Protein AF-A0A9N9FU54-F1 (afdb_monomer)

Radius of gyration: 29.38 Å; Cα contacts (8 Å, |Δi|>4): 75; chains: 1; bounding box: 60×30×70 Å

Organism: NCBI:txid1117310

Foldseek 3Di:
DQDPLVVVLLVVVVVVPVPDPDDPVQSVLVVVVSDDPVVLLVDDLCQQCPCPHSRNDDSVNSVVSNVSSVVVVVVVVVVDDPPDPDDPVRVVVVVVVVVVVVVVVVVVVVVVVVVVCVVVPPDWDWDDDPDDDTDTD

Sequence (137 aa):
MLNIGFQFTLKHLKRYMNNSSYNEDDIEKIEKQNIGRKVFLRLTIQMFTNENGSFKIKFGNTTDIMELVEELKEKQEEHSTSVEVVTAFEFNKLRDNYQKTLKENNRNISNMLSEIKRLHEGEYSVELLDPYYVRII

Secondary structure (DSSP, 8-state):
---HHHHHHHHHHHHHHTTTT--HHHHHHHHHTT--HHHHTT--HHHHH-TTSS----HHHHHHHHHHHHHHHHHHHTT--------HHHHHHHHHHHHHHHHHHHHHHHHHHHHHHHHTTTS--EEEETTTEEEE-

Solvent-accessible surface area (backbone atoms only — not comparable to full-atom values): 8229 Å² total; per-residue (Å²): 135,84,60,70,67,30,54,51,53,51,51,49,51,52,63,59,39,77,78,48,100,66,62,72,67,56,56,51,35,55,59,72,62,72,59,52,48,76,55,58,70,65,63,46,62,67,56,34,41,27,81,91,43,88,44,56,34,56,64,75,68,35,51,61,53,48,52,54,44,49,57,55,47,53,64,47,56,78,69,51,77,83,76,76,84,69,51,73,66,57,51,49,53,52,52,53,50,53,53,51,53,52,54,51,51,53,51,52,51,54,51,52,53,53,50,53,55,61,76,49,75,85,76,62,57,79,50,86,42,88,92,84,47,78,49,85,80

Mean predicted aligned error: 17.59 Å

pLDDT: mean 72.18, std 14.71, range [37.41, 95.12]

InterPro domains:
  IPR013761 Sterile alpha motif/pointed domain superfamily [G3DSA:1.10.150.50] (7-83)

Structure (mmCIF, N/CA/C/O backbone):
data_AF-A0A9N9FU54-F1
#
_entry.id   AF-A0A9N9FU54-F1
#
loop_
_atom_site.group_PDB
_atom_site.id
_atom_site.type_symbol
_atom_site.label_atom_id
_atom_site.label_alt_id
_atom_site.label_comp_id
_atom_site.label_asym_id
_atom_site.label_entity_id
_atom_site.label_seq_id
_atom_site.pdbx_PDB_ins_code
_atom_site.Cartn_x
_atom_site.Cartn_y
_atom_site.Cartn_z
_atom_site.occupancy
_atom_site.B_iso_or_equiv
_atom_site.auth_seq_id
_atom_site.auth_comp_id
_atom_site.auth_asym_id
_atom_site.auth_atom_id
_atom_site.pdbx_PDB_model_num
ATOM 1 N N . MET A 1 1 ? -15.489 10.354 -7.910 1.00 37.41 1 MET A N 1
ATOM 2 C CA . MET A 1 1 ? -15.132 9.059 -8.528 1.00 37.41 1 MET A CA 1
ATOM 3 C C . MET A 1 1 ? -14.625 8.153 -7.408 1.00 37.41 1 MET A C 1
ATOM 5 O O . MET A 1 1 ? -13.592 8.459 -6.829 1.00 37.41 1 MET A O 1
ATOM 9 N N . LEU A 1 2 ? -15.410 7.153 -6.993 1.00 37.56 2 LEU A N 1
ATOM 10 C CA . LEU A 1 2 ? -15.068 6.263 -5.871 1.00 37.56 2 LEU A CA 1
ATOM 11 C C . LEU A 1 2 ? -13.998 5.250 -6.309 1.00 37.56 2 LEU A C 1
ATOM 13 O O . LEU A 1 2 ? -14.085 4.668 -7.387 1.00 37.56 2 LEU A O 1
ATOM 17 N N . ASN A 1 3 ? -12.969 5.075 -5.482 1.00 49.62 3 ASN A N 1
ATOM 18 C CA . ASN A 1 3 ? -11.787 4.271 -5.783 1.00 49.62 3 ASN A CA 1
ATOM 19 C C . ASN A 1 3 ? -12.138 2.767 -5.803 1.00 49.62 3 ASN A C 1
ATOM 21 O O . ASN A 1 3 ? -12.592 2.224 -4.797 1.00 49.62 3 ASN A O 1
ATOM 25 N N . ILE A 1 4 ? -11.909 2.088 -6.932 1.00 51.53 4 ILE A N 1
ATOM 26 C CA . ILE A 1 4 ? -12.263 0.672 -7.175 1.00 51.53 4 ILE A CA 1
ATOM 27 C C . ILE A 1 4 ? -11.683 -0.259 -6.093 1.00 51.53 4 ILE A C 1
ATOM 29 O O . ILE A 1 4 ? -12.326 -1.225 -5.685 1.00 51.53 4 ILE A O 1
ATOM 33 N N . GLY A 1 5 ? -10.501 0.067 -5.558 1.00 49.50 5 GLY A N 1
ATOM 34 C CA . GLY A 1 5 ? -9.878 -0.706 -4.482 1.00 49.50 5 GLY A CA 1
ATOM 35 C C . GLY A 1 5 ? -10.622 -0.629 -3.144 1.00 49.50 5 GLY A C 1
ATOM 36 O O . GLY A 1 5 ? -10.568 -1.580 -2.374 1.00 49.50 5 GLY A O 1
ATOM 37 N N . PHE A 1 6 ? -11.331 0.468 -2.868 1.00 56.84 6 PHE A N 1
ATOM 38 C CA . PHE A 1 6 ? -12.127 0.635 -1.646 1.00 56.84 6 PHE A CA 1
ATOM 39 C C . PHE A 1 6 ? -13.439 -0.160 -1.709 1.00 56.84 6 PHE A C 1
ATOM 41 O O . PHE A 1 6 ? -13.827 -0.796 -0.734 1.00 56.84 6 PHE A O 1
ATOM 48 N N . GLN A 1 7 ? -14.063 -0.215 -2.889 1.00 59.47 7 GLN A N 1
ATOM 49 C CA . GLN A 1 7 ? -15.268 -1.014 -3.137 1.00 59.47 7 GLN A CA 1
ATOM 50 C C . GLN A 1 7 ? -15.027 -2.517 -2.931 1.00 59.47 7 GLN A C 1
ATOM 52 O O . GLN A 1 7 ? -15.887 -3.213 -2.397 1.00 59.47 7 GLN A O 1
ATOM 57 N N . PHE A 1 8 ? -13.847 -3.027 -3.302 1.00 56.19 8 PHE A N 1
ATOM 58 C CA . PHE A 1 8 ? -13.492 -4.430 -3.067 1.00 56.19 8 PHE A CA 1
ATOM 59 C C . PHE A 1 8 ? -13.372 -4.749 -1.571 1.00 56.19 8 PHE A C 1
ATOM 61 O O . PHE A 1 8 ? -13.943 -5.734 -1.112 1.00 56.19 8 PHE A O 1
ATOM 68 N N . THR A 1 9 ? -12.686 -3.893 -0.808 1.00 62.56 9 THR A N 1
ATOM 69 C CA . THR A 1 9 ? -12.534 -4.027 0.647 1.00 62.56 9 THR A CA 1
ATOM 70 C C . THR A 1 9 ? -13.883 -3.983 1.360 1.00 62.56 9 THR A C 1
ATOM 72 O O . THR A 1 9 ? -14.169 -4.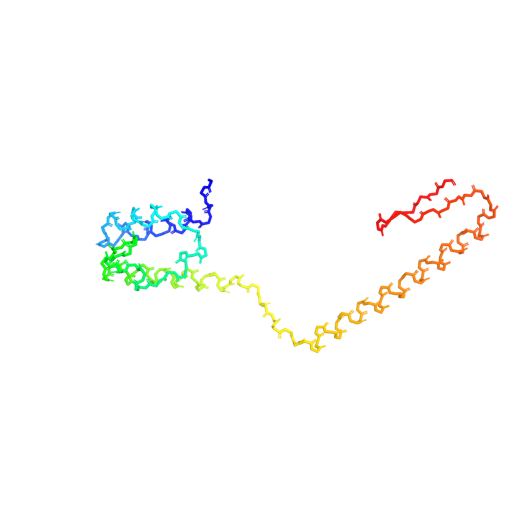864 2.163 1.00 62.56 9 THR A O 1
ATOM 75 N N . LEU A 1 10 ? -14.752 -3.035 1.001 1.00 64.81 10 LEU A N 1
ATOM 76 C CA . LEU A 1 10 ? -16.115 -2.945 1.532 1.00 64.81 10 LEU A CA 1
ATOM 77 C C . LEU A 1 10 ? -16.975 -4.154 1.172 1.00 64.81 10 LEU A C 1
ATOM 79 O O . LEU A 1 10 ? -17.700 -4.663 2.018 1.00 64.81 10 LEU A O 1
ATOM 83 N N . LYS A 1 11 ? -16.885 -4.646 -0.067 1.00 67.19 11 LYS A N 1
ATOM 84 C CA . LYS A 1 11 ? -17.605 -5.849 -0.496 1.00 67.19 11 LYS A CA 1
ATOM 85 C C . LYS A 1 11 ? -17.117 -7.094 0.246 1.00 67.19 11 LYS A C 1
ATOM 87 O O . LYS A 1 11 ? -17.928 -7.963 0.555 1.00 67.19 11 LYS A O 1
ATOM 92 N N . HIS A 1 12 ? -15.819 -7.182 0.536 1.00 65.94 12 HIS A N 1
ATOM 93 C CA . HIS A 1 12 ? -15.247 -8.266 1.334 1.00 65.94 12 HIS A CA 1
ATOM 94 C C . HIS A 1 12 ? -15.730 -8.190 2.786 1.00 65.94 12 HIS A C 1
ATOM 96 O O . HIS A 1 12 ? -16.250 -9.180 3.290 1.00 65.94 12 HIS A O 1
ATOM 102 N N . LEU A 1 13 ? -15.685 -6.993 3.388 1.00 67.06 13 LEU A N 1
ATOM 103 C CA . LEU A 1 13 ? -16.236 -6.717 4.715 1.00 67.06 13 LEU A CA 1
ATOM 104 C C . LEU A 1 13 ? -17.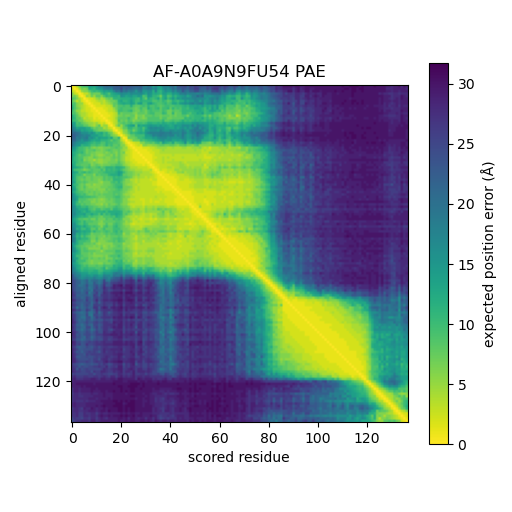726 -7.085 4.784 1.00 67.06 13 LEU A C 1
ATOM 106 O O . LEU A 1 13 ? -18.106 -7.871 5.637 1.00 67.06 13 LEU A O 1
ATOM 110 N N . LYS A 1 14 ? -18.562 -6.608 3.851 1.00 67.88 14 LYS A N 1
ATOM 111 C CA . LYS A 1 14 ? -20.001 -6.935 3.778 1.00 67.88 14 LYS A CA 1
ATOM 112 C C . LYS A 1 14 ? -20.258 -8.441 3.660 1.00 67.88 14 LYS A C 1
ATOM 114 O O . LYS A 1 14 ? -21.153 -8.969 4.307 1.00 67.88 14 LYS A O 1
ATOM 119 N N . ARG A 1 15 ? -19.472 -9.151 2.843 1.00 67.44 15 ARG A N 1
ATOM 120 C CA . ARG A 1 15 ? -19.635 -10.600 2.631 1.00 67.44 15 ARG A CA 1
ATOM 121 C C . ARG A 1 15 ? -19.250 -11.420 3.863 1.00 67.44 15 ARG A C 1
ATOM 123 O O . ARG A 1 15 ? -19.891 -12.433 4.113 1.00 67.44 15 ARG A O 1
ATOM 130 N N . TYR A 1 16 ? -18.232 -10.986 4.603 1.00 64.38 16 TYR A N 1
ATOM 131 C CA . TYR A 1 16 ? -17.851 -11.595 5.877 1.00 64.38 16 TYR A CA 1
ATOM 132 C C . TYR A 1 16 ? -18.841 -11.227 6.992 1.00 64.38 16 TYR A C 1
ATOM 134 O O . TYR A 1 16 ? -19.201 -12.074 7.803 1.00 64.38 16 TYR A O 1
ATOM 142 N N . MET A 1 17 ? -19.352 -9.991 6.976 1.00 63.88 17 MET A N 1
ATOM 143 C CA . MET A 1 17 ? -20.255 -9.468 8.002 1.00 63.88 17 MET A CA 1
ATOM 144 C C . MET A 1 17 ? -21.696 -9.967 7.919 1.00 63.88 17 MET A C 1
ATOM 146 O O . MET A 1 17 ? -22.362 -10.034 8.943 1.00 63.88 17 MET A O 1
ATOM 150 N N . ASN A 1 18 ? -22.172 -10.403 6.750 1.00 55.72 18 ASN A N 1
ATOM 151 C CA . ASN A 1 18 ? -23.482 -11.061 6.637 1.00 55.72 18 ASN A CA 1
ATOM 152 C C . ASN A 1 18 ? -23.579 -12.384 7.429 1.00 55.72 18 ASN A C 1
ATOM 154 O O . ASN A 1 18 ? -24.675 -12.916 7.582 1.00 55.72 18 ASN A O 1
ATOM 158 N N . ASN A 1 19 ? -22.451 -12.912 7.918 1.00 55.97 19 ASN A N 1
ATOM 159 C CA . ASN A 1 19 ? -22.381 -14.117 8.745 1.00 55.97 19 ASN A CA 1
ATOM 160 C C . ASN A 1 19 ? -22.067 -13.826 10.224 1.00 55.97 19 ASN A C 1
ATOM 162 O O . ASN A 1 19 ? -21.959 -14.765 11.010 1.00 55.97 19 ASN A O 1
ATOM 166 N N . SER A 1 20 ? -21.900 -12.560 10.611 1.00 53.28 20 SER A N 1
ATOM 167 C CA . SER A 1 20 ? -21.595 -12.151 11.983 1.00 53.28 20 SER A CA 1
ATOM 168 C C . SER A 1 20 ? -22.721 -11.288 12.561 1.00 53.28 20 SER A C 1
ATOM 170 O O . SER A 1 20 ? -23.587 -10.790 11.848 1.00 53.28 20 SER A O 1
ATOM 172 N N . SER A 1 21 ? -22.751 -11.122 13.884 1.00 53.78 21 SER A N 1
ATOM 173 C CA . SER A 1 21 ? -23.775 -10.358 14.619 1.00 53.78 21 SER A CA 1
ATOM 174 C C . SER A 1 21 ? -23.637 -8.831 14.470 1.00 53.78 21 SER A C 1
ATOM 176 O O . SER A 1 21 ? -23.872 -8.086 15.422 1.00 53.78 21 SER A O 1
ATOM 178 N N . TYR A 1 22 ? -23.191 -8.360 13.306 1.00 60.78 22 TYR A N 1
ATOM 179 C CA . TYR A 1 22 ? -22.896 -6.955 13.045 1.00 60.78 22 TYR A CA 1
ATOM 180 C C . TYR A 1 22 ? -24.155 -6.148 12.754 1.00 60.78 22 TYR A C 1
ATOM 182 O O . TYR A 1 22 ? -25.116 -6.643 12.171 1.00 60.78 22 TYR A O 1
ATOM 190 N N . ASN A 1 23 ? -24.128 -4.874 13.142 1.00 63.03 23 ASN A N 1
ATOM 191 C CA . ASN A 1 23 ? -25.204 -3.942 12.838 1.00 63.03 23 ASN A CA 1
ATOM 192 C C . ASN A 1 23 ? -24.937 -3.290 11.470 1.00 63.03 23 ASN A C 1
ATOM 194 O O . ASN A 1 23 ? -23.876 -2.692 11.284 1.00 63.03 23 ASN A O 1
ATOM 198 N N . GLU A 1 24 ? -25.881 -3.388 10.526 1.00 62.78 24 GLU A N 1
ATOM 199 C CA . GLU A 1 24 ? -25.789 -2.796 9.173 1.00 62.78 24 GLU A CA 1
ATOM 200 C C . GLU A 1 24 ? -25.397 -1.304 9.204 1.00 62.78 24 GLU A C 1
ATOM 202 O O . GLU A 1 24 ? -24.652 -0.834 8.338 1.00 62.78 24 GLU A O 1
ATOM 207 N N . ASP A 1 25 ? -25.798 -0.590 10.262 1.00 76.50 25 ASP A N 1
ATOM 208 C CA . ASP A 1 25 ? -25.462 0.815 10.512 1.00 76.50 25 ASP A CA 1
ATOM 209 C C . ASP A 1 25 ? -23.950 1.096 10.555 1.00 76.50 25 ASP A C 1
ATOM 211 O O . ASP A 1 25 ? -23.505 2.172 10.154 1.00 76.50 25 ASP A O 1
ATOM 215 N N . ASP A 1 26 ? -23.130 0.170 11.060 1.00 74.75 26 ASP A N 1
ATOM 216 C CA . ASP A 1 26 ? -21.695 0.418 11.252 1.00 74.75 26 ASP A CA 1
ATOM 217 C C . ASP A 1 26 ? -20.923 0.381 9.924 1.00 74.75 26 ASP A C 1
ATOM 219 O O . ASP A 1 26 ? -19.982 1.156 9.728 1.00 74.75 26 ASP A O 1
ATOM 223 N N . ILE A 1 27 ? -21.363 -0.440 8.965 1.00 75.69 27 ILE A N 1
ATOM 224 C CA . ILE A 1 27 ? -20.798 -0.456 7.608 1.00 75.69 27 ILE A CA 1
ATOM 225 C C . ILE A 1 27 ? -21.144 0.843 6.884 1.00 75.69 27 ILE A C 1
ATOM 227 O O . ILE A 1 27 ? -20.284 1.450 6.244 1.00 75.69 27 ILE A O 1
ATOM 231 N N . GLU A 1 28 ? -22.389 1.301 7.015 1.00 79.56 28 GLU A N 1
ATOM 232 C CA . GLU A 1 28 ? -22.843 2.534 6.379 1.00 79.56 28 GLU A CA 1
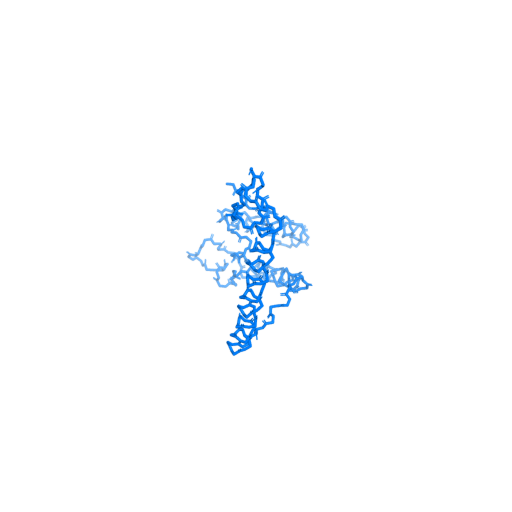ATOM 233 C C . GLU A 1 28 ? -22.054 3.754 6.891 1.00 79.56 28 GLU A C 1
ATOM 235 O O . GLU A 1 28 ? -21.692 4.642 6.113 1.00 79.56 28 GLU A O 1
ATOM 240 N N . LYS A 1 29 ? -21.700 3.776 8.185 1.00 81.94 29 LYS A N 1
ATOM 241 C CA . LYS A 1 29 ? -20.824 4.811 8.761 1.00 81.94 29 LYS A CA 1
ATOM 242 C C . LYS A 1 29 ? -19.442 4.831 8.109 1.00 81.94 29 LYS A C 1
ATOM 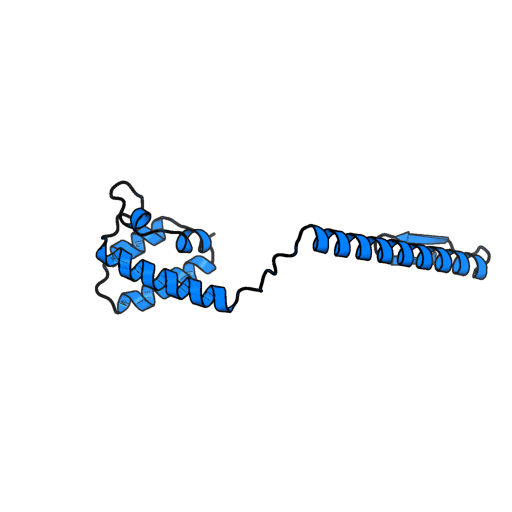244 O O . LYS A 1 29 ? -18.923 5.919 7.865 1.00 81.94 29 LYS A O 1
ATOM 249 N N . ILE A 1 30 ? -18.864 3.669 7.792 1.00 79.38 30 ILE A N 1
ATOM 250 C CA . ILE A 1 30 ? -17.572 3.558 7.092 1.00 79.38 30 ILE A CA 1
ATOM 251 C C . ILE A 1 30 ? -17.702 4.017 5.635 1.00 79.38 30 ILE A C 1
ATOM 253 O O . ILE A 1 30 ? -16.857 4.775 5.153 1.00 79.38 30 ILE A O 1
ATOM 257 N N . GLU A 1 31 ? -18.770 3.608 4.943 1.00 77.75 31 GLU A N 1
ATOM 258 C CA . GLU A 1 31 ? -19.034 4.009 3.554 1.00 77.75 31 GLU A CA 1
ATOM 259 C C . GLU A 1 31 ? -19.196 5.525 3.416 1.00 77.75 31 GLU A C 1
ATOM 261 O O . GLU A 1 31 ? -18.606 6.129 2.514 1.00 77.75 31 GLU A O 1
ATOM 266 N N . LYS A 1 32 ? -19.910 6.159 4.356 1.00 83.62 32 LYS A N 1
ATOM 267 C CA . LYS A 1 32 ? -20.125 7.614 4.396 1.00 83.62 32 LYS A CA 1
ATOM 268 C C . LYS A 1 32 ? -18.827 8.419 4.501 1.00 83.62 32 LYS A C 1
ATOM 270 O O . LYS A 1 32 ? -18.796 9.553 4.032 1.00 83.62 32 LYS A O 1
ATOM 275 N N . GLN A 1 33 ? -17.750 7.849 5.051 1.00 82.56 33 GLN A N 1
ATOM 276 C CA . GLN A 1 33 ? -16.463 8.551 5.138 1.00 82.56 33 GLN A CA 1
ATOM 277 C C . GLN A 1 33 ? -15.698 8.605 3.810 1.00 82.56 33 GLN A C 1
ATOM 279 O O . GLN A 1 33 ? -14.736 9.364 3.710 1.00 82.56 33 GLN A O 1
ATOM 284 N N . ASN A 1 34 ? -16.096 7.824 2.794 1.00 77.12 34 ASN A N 1
ATOM 285 C CA . ASN A 1 34 ? -15.473 7.824 1.463 1.00 77.12 34 ASN A CA 1
ATOM 286 C C . ASN A 1 34 ? -13.927 7.748 1.509 1.00 77.12 34 ASN A C 1
ATOM 288 O O . ASN A 1 34 ? -13.207 8.426 0.771 1.00 77.12 34 ASN A O 1
ATOM 292 N N . ILE A 1 35 ? -13.401 6.948 2.433 1.00 77.12 35 ILE A N 1
ATOM 293 C CA . ILE A 1 35 ? -11.961 6.831 2.668 1.00 77.12 35 ILE A CA 1
ATOM 294 C C . ILE A 1 35 ? -11.303 5.932 1.620 1.00 77.12 35 ILE A C 1
ATOM 296 O O . ILE A 1 35 ? -11.859 4.940 1.167 1.00 77.12 35 ILE A O 1
ATOM 300 N N . GLY A 1 36 ? -10.077 6.262 1.218 1.00 72.12 36 GLY A N 1
ATOM 301 C CA . GLY A 1 36 ? -9.322 5.418 0.291 1.00 72.12 36 GLY A CA 1
ATOM 302 C C . GLY A 1 36 ? -8.822 4.127 0.951 1.00 72.12 36 GLY A C 1
ATOM 303 O O . GLY A 1 36 ? -8.512 4.115 2.140 1.00 72.12 36 GLY A O 1
ATOM 304 N N . ARG A 1 37 ? -8.626 3.060 0.158 1.00 72.50 37 ARG A N 1
ATOM 305 C CA . ARG A 1 37 ? -8.122 1.744 0.619 1.00 72.50 37 ARG A CA 1
ATOM 306 C C . ARG A 1 37 ? -6.900 1.839 1.548 1.00 72.50 37 ARG A C 1
ATOM 308 O O . ARG A 1 37 ? -6.878 1.207 2.594 1.00 72.50 37 ARG A O 1
ATOM 315 N N . LYS A 1 38 ? -5.894 2.650 1.195 1.00 75.75 38 LYS A N 1
ATOM 316 C CA . LYS A 1 38 ? -4.676 2.830 2.015 1.00 75.75 38 LYS A CA 1
ATOM 317 C C . LYS A 1 38 ? -4.951 3.490 3.370 1.00 75.75 38 LYS A C 1
ATOM 319 O O . LYS A 1 38 ? -4.241 3.213 4.326 1.00 75.75 38 LYS A O 1
ATOM 324 N N . VAL A 1 39 ? -5.937 4.385 3.430 1.00 78.38 39 VAL A N 1
ATOM 325 C CA . VAL A 1 39 ? -6.332 5.072 4.668 1.00 78.38 39 VAL A CA 1
ATOM 326 C C . VAL A 1 39 ? -7.124 4.116 5.551 1.00 78.38 39 VAL A C 1
ATOM 328 O O . VAL A 1 39 ? -6.846 4.040 6.739 1.00 78.38 39 VAL A O 1
ATOM 331 N N . PHE A 1 40 ? -8.026 3.326 4.960 1.00 79.88 40 PHE A N 1
ATOM 332 C CA . PHE A 1 40 ? -8.787 2.297 5.669 1.00 79.88 40 PHE A CA 1
ATOM 333 C C . PHE A 1 40 ? -7.881 1.297 6.403 1.00 79.88 40 PHE A C 1
ATOM 335 O O . PHE A 1 40 ? -8.061 1.077 7.593 1.00 79.88 40 PHE A O 1
ATOM 342 N N . LEU A 1 41 ? -6.840 0.780 5.740 1.00 79.38 41 LEU A N 1
ATOM 343 C CA . LEU A 1 41 ? -5.886 -0.161 6.351 1.00 79.38 41 LEU A CA 1
ATOM 344 C C . L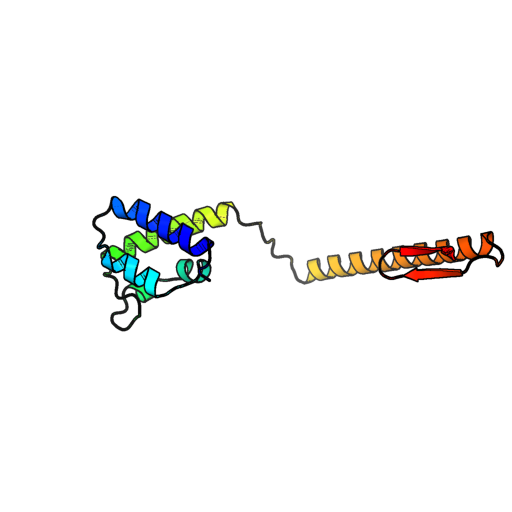EU A 1 41 ? -5.044 0.444 7.492 1.00 79.38 41 LEU A C 1
ATOM 346 O O . LEU A 1 41 ? -4.352 -0.284 8.197 1.00 79.38 41 LEU A O 1
ATOM 350 N N . ARG A 1 42 ? -5.055 1.770 7.659 1.00 82.94 42 ARG A N 1
ATOM 351 C CA . ARG A 1 42 ? -4.341 2.481 8.731 1.00 82.94 42 ARG A CA 1
ATOM 352 C C . ARG A 1 42 ? -5.258 2.916 9.871 1.00 82.94 42 ARG A C 1
ATOM 354 O O . ARG A 1 42 ? -4.766 3.514 10.827 1.00 82.94 42 ARG A O 1
ATOM 361 N N . LEU A 1 43 ? -6.564 2.671 9.764 1.00 83.44 43 LEU A N 1
ATOM 362 C CA . LEU A 1 43 ? -7.487 2.955 10.853 1.00 83.44 43 LEU A CA 1
ATOM 363 C C . LEU A 1 43 ? -7.158 2.070 12.053 1.00 83.44 43 LEU A C 1
ATOM 365 O O . LEU A 1 43 ? -6.700 0.940 11.908 1.00 83.44 43 LEU A O 1
ATOM 369 N N . THR A 1 44 ? -7.371 2.618 13.242 1.00 84.25 44 THR A N 1
ATOM 370 C CA . THR A 1 44 ? -7.131 1.931 14.511 1.00 84.25 44 THR A CA 1
ATOM 371 C C . THR A 1 44 ? -8.438 1.758 15.264 1.00 84.25 44 THR A C 1
ATOM 373 O O . THR A 1 44 ? -9.405 2.483 15.011 1.00 84.25 44 THR A O 1
ATOM 376 N N . ILE A 1 45 ? -8.446 0.861 16.257 1.00 83.25 45 ILE A N 1
ATOM 377 C CA . ILE A 1 45 ? -9.600 0.688 17.150 1.00 83.25 45 ILE A CA 1
ATOM 378 C C . ILE A 1 45 ? -10.049 2.039 17.712 1.00 83.25 45 ILE A C 1
ATOM 380 O O . ILE A 1 45 ? -11.222 2.383 17.666 1.00 83.25 45 ILE A O 1
ATOM 384 N N . GLN A 1 46 ? -9.091 2.848 18.161 1.00 84.69 46 GLN A N 1
ATOM 385 C CA . GLN A 1 46 ? -9.355 4.155 18.749 1.00 84.69 46 GLN A CA 1
ATOM 386 C C . GLN A 1 46 ? -10.001 5.139 17.758 1.00 84.69 46 GLN A C 1
ATOM 388 O O . GLN A 1 46 ? -10.817 5.962 18.159 1.00 84.69 46 GLN A O 1
ATOM 393 N N . MET A 1 47 ? -9.673 5.058 16.463 1.00 86.00 47 MET A N 1
ATOM 394 C CA . MET A 1 47 ? -10.314 5.881 15.428 1.00 86.00 47 MET A CA 1
ATOM 395 C C . MET A 1 47 ? -11.755 5.443 15.154 1.00 86.00 47 MET A C 1
ATOM 397 O O . MET A 1 47 ? -12.608 6.293 14.896 1.00 86.00 47 MET A O 1
ATOM 401 N N . PHE A 1 48 ? -12.034 4.142 15.235 1.00 83.31 48 PHE A N 1
ATOM 402 C CA . PHE A 1 48 ? -13.379 3.600 15.068 1.00 83.31 48 PHE A CA 1
ATOM 403 C C . PHE A 1 48 ? -14.281 3.874 16.278 1.00 83.31 48 PHE A C 1
ATOM 405 O O . PHE A 1 48 ? -15.442 4.238 16.093 1.00 83.31 48 PHE A O 1
ATOM 412 N N . THR A 1 49 ? -13.752 3.760 17.500 1.00 84.94 49 THR A N 1
ATOM 413 C CA . THR A 1 49 ? -14.536 3.861 18.743 1.00 84.94 49 THR A CA 1
ATOM 414 C C . THR A 1 49 ? -14.636 5.266 19.324 1.00 84.94 49 THR A C 1
ATOM 416 O O . THR A 1 49 ? -15.395 5.472 20.268 1.00 84.94 49 THR A O 1
ATOM 419 N N . ASN A 1 50 ? -13.902 6.245 18.787 1.00 86.88 50 ASN A N 1
ATOM 420 C CA . ASN A 1 50 ? -13.971 7.624 19.262 1.00 86.88 50 ASN A CA 1
ATOM 421 C C . ASN A 1 50 ? -15.410 8.163 19.163 1.00 86.88 50 ASN A C 1
ATOM 423 O O . ASN A 1 50 ? -15.929 8.370 18.065 1.00 86.88 50 ASN A O 1
ATOM 427 N N . GLU A 1 51 ? -16.029 8.444 20.312 1.00 82.81 51 GLU A N 1
ATOM 428 C CA . GLU A 1 51 ? -17.404 8.956 20.417 1.00 82.81 51 GLU A CA 1
ATOM 429 C C . GLU A 1 51 ? -17.580 10.338 19.763 1.00 82.81 51 GLU A C 1
ATOM 431 O O . GLU A 1 51 ? -18.665 10.687 19.284 1.00 82.81 51 GLU A O 1
ATOM 436 N N . ASN A 1 52 ? -16.487 11.099 19.671 1.00 86.31 52 ASN A N 1
ATOM 437 C CA . ASN A 1 52 ? -16.404 12.381 18.973 1.00 86.31 52 ASN A CA 1
ATOM 438 C C . ASN A 1 52 ? -15.882 12.243 17.533 1.00 86.31 52 ASN A C 1
ATOM 440 O O . ASN A 1 52 ? -15.761 13.237 16.822 1.00 86.31 52 ASN A O 1
ATOM 444 N N . GLY A 1 53 ? -15.553 11.026 17.102 1.00 81.94 53 GLY A N 1
ATOM 445 C CA . GLY A 1 53 ? -15.028 10.726 15.776 1.00 81.94 53 GLY A CA 1
ATOM 446 C C . GLY A 1 53 ? -16.123 10.488 14.740 1.00 81.94 53 GLY A C 1
ATOM 447 O O . GLY A 1 53 ? -17.314 10.446 15.045 1.00 81.94 53 GLY A O 1
ATOM 448 N N . SER A 1 54 ? -15.709 10.304 13.488 1.00 80.06 54 SER A N 1
ATOM 449 C CA . SER A 1 54 ? -16.638 10.140 12.365 1.00 80.06 54 SER A CA 1
ATOM 450 C C . SER A 1 54 ? -17.267 8.744 12.267 1.00 80.06 54 SER A C 1
ATOM 452 O O . SER A 1 54 ? -18.281 8.587 11.594 1.00 80.06 54 SER A O 1
ATOM 454 N N . PHE A 1 55 ? -16.676 7.736 12.919 1.00 81.56 55 PHE A N 1
ATOM 455 C CA . PHE A 1 55 ? -17.090 6.333 12.795 1.00 81.56 55 PHE A CA 1
ATOM 456 C C . PHE A 1 55 ? -18.018 5.870 13.923 1.00 81.56 55 PHE A C 1
ATOM 458 O O . PHE A 1 55 ? -19.018 5.228 13.628 1.00 81.56 55 PHE A O 1
ATOM 465 N N . LYS A 1 56 ? -17.733 6.206 15.191 1.00 85.69 56 LYS A N 1
ATOM 466 C CA . LYS A 1 56 ? -18.576 5.894 16.369 1.00 85.69 56 LYS A CA 1
ATOM 467 C C . LYS A 1 56 ? -19.111 4.452 16.373 1.00 85.69 56 LYS A C 1
ATOM 469 O O . LYS A 1 56 ? -20.320 4.216 16.489 1.00 85.69 56 LYS A O 1
ATOM 474 N N . ILE A 1 57 ? -18.211 3.498 16.172 1.00 82.19 57 ILE A N 1
ATOM 475 C CA . ILE A 1 57 ? -18.501 2.063 16.159 1.00 82.19 57 ILE A CA 1
ATOM 476 C C . ILE A 1 57 ? -18.259 1.514 17.566 1.00 82.19 57 ILE A C 1
ATOM 478 O O . ILE A 1 57 ? -17.362 1.965 18.279 1.00 82.19 57 ILE A O 1
ATOM 482 N N . LYS A 1 58 ? -19.075 0.549 18.003 1.00 80.75 58 LYS A N 1
ATOM 483 C CA . LYS A 1 58 ? -18.874 -0.101 19.306 1.00 80.75 58 LYS A CA 1
ATOM 484 C C . LYS A 1 58 ? -17.546 -0.855 19.328 1.00 80.75 58 LYS A C 1
ATOM 486 O O . LYS A 1 58 ? -17.129 -1.419 18.322 1.00 80.75 58 LYS A O 1
ATOM 491 N N . PHE A 1 59 ? -16.917 -0.920 20.500 1.00 76.62 59 PHE A N 1
ATOM 492 C CA . PHE A 1 59 ? -15.621 -1.583 20.661 1.00 76.62 59 PHE A CA 1
ATOM 493 C C . PHE A 1 59 ? -15.631 -3.042 20.183 1.00 76.62 59 PHE A C 1
ATOM 495 O O . PHE A 1 59 ? -14.769 -3.402 19.395 1.00 76.62 59 PHE A O 1
ATOM 502 N N . GLY A 1 60 ? -16.641 -3.839 20.562 1.00 74.94 60 GLY A N 1
ATOM 50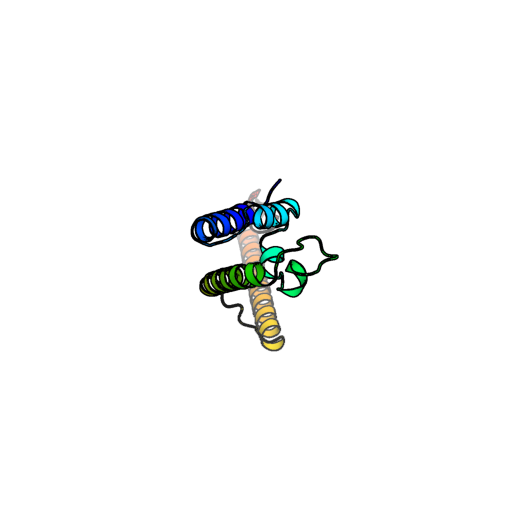3 C CA . GLY A 1 60 ? -16.756 -5.235 20.107 1.00 74.94 60 GLY A CA 1
ATOM 504 C C . GLY A 1 60 ? -16.781 -5.361 18.580 1.00 74.94 60 GLY A C 1
ATOM 505 O O . GLY A 1 60 ? -15.969 -6.073 18.009 1.00 74.94 60 GLY A O 1
ATOM 506 N N . ASN A 1 61 ? -17.610 -4.553 17.915 1.00 72.31 61 ASN A N 1
ATOM 507 C CA . ASN A 1 61 ? -17.692 -4.501 16.450 1.00 72.31 61 ASN A CA 1
ATOM 508 C C . ASN A 1 61 ? -16.412 -3.944 15.805 1.00 72.31 61 ASN A C 1
ATOM 510 O O . ASN A 1 61 ? -16.174 -4.086 14.616 1.00 72.31 61 ASN A O 1
ATOM 514 N N . THR A 1 62 ? -15.582 -3.234 16.558 1.00 76.25 62 THR A N 1
ATOM 515 C CA . THR A 1 62 ? -14.327 -2.709 16.026 1.00 76.25 62 THR A CA 1
ATOM 516 C C . THR A 1 62 ? -13.244 -3.784 16.010 1.00 76.25 62 THR A C 1
ATOM 518 O O . THR A 1 62 ? -12.383 -3.769 15.132 1.00 76.25 62 THR A O 1
ATOM 521 N N . THR A 1 63 ? -13.284 -4.715 16.963 1.00 76.75 63 THR A N 1
ATOM 522 C CA . THR A 1 63 ? -12.306 -5.797 17.076 1.00 76.75 63 THR A CA 1
ATOM 523 C C . THR A 1 63 ? -12.335 -6.702 15.850 1.00 76.75 63 THR A C 1
ATOM 525 O O . THR A 1 63 ? -11.289 -6.855 15.222 1.00 76.75 63 THR A O 1
ATOM 528 N N . ASP A 1 64 ? -13.502 -7.199 15.428 1.00 73.69 64 ASP A N 1
ATOM 529 C CA . ASP A 1 64 ? -13.538 -8.099 14.262 1.00 73.69 64 ASP A CA 1
ATOM 530 C C . ASP A 1 64 ? -13.322 -7.340 12.933 1.00 73.69 64 ASP A C 1
ATOM 532 O O . ASP A 1 64 ? -12.782 -7.897 11.980 1.00 73.69 64 ASP A O 1
ATOM 536 N N . ILE A 1 65 ? -13.621 -6.030 12.863 1.00 76.94 65 ILE A N 1
ATOM 537 C CA . ILE A 1 65 ? -13.190 -5.185 11.729 1.00 76.94 65 ILE A CA 1
ATOM 538 C C . ILE A 1 65 ? -11.661 -5.113 11.655 1.00 76.94 65 ILE A C 1
ATOM 540 O O . ILE A 1 65 ? -11.100 -5.183 10.561 1.00 76.94 65 ILE A O 1
ATOM 544 N N . MET A 1 66 ? -10.982 -4.947 12.792 1.00 80.81 66 MET A N 1
ATOM 545 C CA . MET A 1 66 ? -9.521 -4.880 12.820 1.00 80.81 66 MET A CA 1
ATOM 546 C C . MET A 1 66 ? -8.882 -6.225 12.495 1.00 80.81 66 MET A C 1
ATOM 548 O O . MET A 1 66 ? -7.904 -6.238 11.759 1.00 80.81 66 MET A O 1
ATOM 552 N N . GLU A 1 67 ? -9.455 -7.335 12.953 1.00 79.75 67 GLU A N 1
ATOM 553 C CA . GLU A 1 67 ? -9.009 -8.679 12.570 1.00 79.75 67 GLU A CA 1
ATOM 554 C C . GLU A 1 67 ? -9.046 -8.862 11.043 1.00 79.75 67 GLU A C 1
ATOM 556 O O . GLU A 1 67 ? -8.041 -9.210 10.427 1.00 79.75 67 GLU A O 1
ATOM 561 N N . LEU A 1 68 ? -10.149 -8.466 10.398 1.00 75.88 68 LEU A N 1
ATOM 562 C CA . LEU A 1 68 ? -10.265 -8.483 8.935 1.00 75.88 68 LEU A CA 1
ATOM 563 C C . LEU A 1 68 ? -9.286 -7.529 8.236 1.00 75.88 68 LEU A C 1
ATOM 565 O O . LEU A 1 68 ? -8.817 -7.806 7.130 1.00 75.88 68 LEU A O 1
ATOM 569 N N . VAL A 1 69 ? -8.991 -6.376 8.840 1.00 78.44 69 VAL A N 1
ATOM 570 C CA . VAL A 1 69 ? -7.983 -5.440 8.323 1.00 78.44 69 VAL A CA 1
ATOM 571 C C . VAL A 1 69 ? -6.587 -6.058 8.377 1.00 78.44 69 VAL A C 1
ATOM 573 O O . VAL A 1 69 ? -5.833 -5.874 7.421 1.00 78.44 69 VAL A O 1
ATOM 576 N N . GLU A 1 70 ? -6.247 -6.792 9.437 1.00 80.31 70 GLU A N 1
ATOM 577 C CA . GLU A 1 70 ? -4.972 -7.508 9.544 1.00 80.31 70 GLU A CA 1
ATOM 578 C C . GLU A 1 70 ? -4.876 -8.641 8.510 1.00 80.31 70 GLU A C 1
ATOM 580 O O . GLU A 1 70 ? -3.909 -8.669 7.749 1.00 80.31 70 GLU A O 1
ATOM 585 N N . GLU A 1 71 ? -5.918 -9.463 8.332 1.00 77.62 71 GLU A N 1
ATOM 586 C CA . GLU A 1 71 ? -5.943 -10.487 7.267 1.00 77.62 71 GLU A CA 1
ATOM 587 C C . GLU A 1 71 ? -5.734 -9.885 5.862 1.00 77.62 71 GLU A C 1
ATOM 589 O O . GLU A 1 71 ? -5.109 -10.477 4.974 1.00 77.62 71 GLU A O 1
ATOM 594 N N . LEU A 1 72 ? -6.279 -8.687 5.624 1.00 73.50 72 LEU A N 1
ATOM 595 C CA . LEU A 1 72 ? -6.106 -7.967 4.362 1.00 73.50 72 LEU A CA 1
ATOM 596 C C . LEU A 1 72 ? -4.695 -7.394 4.190 1.00 73.50 72 LEU A C 1
ATOM 598 O O . LEU A 1 72 ? -4.254 -7.248 3.045 1.00 73.50 72 LEU A O 1
ATOM 602 N N . LYS A 1 73 ? -4.006 -7.042 5.282 1.00 72.75 73 LYS A N 1
ATOM 603 C CA . LYS A 1 73 ? -2.603 -6.607 5.252 1.00 72.75 73 LYS A CA 1
ATOM 604 C C . LYS A 1 73 ? -1.679 -7.781 4.965 1.00 72.75 73 LYS A C 1
ATOM 606 O O . LYS A 1 73 ? -0.846 -7.654 4.075 1.00 72.75 73 LYS A O 1
ATOM 611 N N . GLU A 1 74 ? -1.887 -8.924 5.612 1.00 72.50 74 GLU A N 1
ATOM 612 C CA . GLU A 1 74 ? -1.093 -10.140 5.385 1.00 72.50 74 GLU A CA 1
ATOM 613 C C . GLU A 1 74 ? -1.142 -10.576 3.913 1.00 72.50 74 GLU A C 1
ATOM 615 O O . GLU A 1 74 ? -0.108 -10.738 3.265 1.00 72.50 74 GLU A O 1
ATOM 620 N N . LYS A 1 75 ? -2.342 -10.623 3.317 1.00 68.69 75 LYS A N 1
ATOM 621 C CA . LYS A 1 75 ? -2.514 -10.913 1.877 1.00 68.69 75 LYS A CA 1
ATOM 622 C C . LYS A 1 75 ? -1.888 -9.860 0.959 1.00 68.69 75 LYS A C 1
ATOM 624 O O . LYS A 1 75 ? -1.643 -10.121 -0.217 1.00 68.69 75 LYS A O 1
ATOM 629 N N . GLN A 1 76 ? -1.689 -8.635 1.447 1.00 62.47 76 GLN A N 1
ATOM 630 C CA . GLN A 1 76 ? -1.013 -7.584 0.689 1.00 62.47 76 GLN A CA 1
ATOM 631 C C . GLN A 1 76 ? 0.514 -7.721 0.773 1.00 62.47 76 GLN A C 1
ATOM 633 O O . GLN A 1 76 ? 1.193 -7.436 -0.215 1.00 62.47 76 GLN A O 1
ATOM 638 N N . GLU A 1 77 ? 1.046 -8.170 1.908 1.00 57.25 77 GLU A N 1
ATOM 639 C CA . GLU A 1 77 ? 2.471 -8.461 2.093 1.00 57.25 77 GLU A CA 1
ATOM 640 C C . GLU A 1 77 ? 2.921 -9.684 1.289 1.00 57.25 77 GLU A C 1
ATOM 642 O O . GLU A 1 77 ? 4.010 -9.665 0.721 1.00 57.25 77 GLU A O 1
ATOM 647 N N . GLU A 1 78 ? 2.048 -10.676 1.099 1.00 53.44 78 GLU A N 1
ATOM 648 C CA . GLU A 1 78 ? 2.295 -11.839 0.228 1.00 53.44 78 GLU A CA 1
ATOM 649 C C . GLU A 1 78 ? 2.556 -11.454 -1.248 1.00 53.44 78 GLU A C 1
ATOM 651 O O . GLU A 1 78 ? 3.176 -12.197 -2.011 1.00 53.44 78 GLU A O 1
ATOM 656 N N . HIS A 1 79 ? 2.129 -10.252 -1.654 1.00 50.09 79 HIS A N 1
ATOM 657 C CA . HIS A 1 79 ? 2.368 -9.662 -2.975 1.00 50.09 79 HIS A CA 1
ATOM 658 C C . HIS A 1 79 ? 3.282 -8.428 -2.941 1.00 50.09 79 HIS A C 1
ATOM 660 O O . HIS A 1 79 ? 3.394 -7.705 -3.936 1.00 50.09 79 HIS A O 1
ATOM 666 N N . SER A 1 80 ? 3.930 -8.156 -1.808 1.00 43.41 80 SER A N 1
ATOM 667 C CA . SER A 1 80 ? 4.880 -7.060 -1.683 1.00 43.41 80 SER A CA 1
ATOM 668 C C . SER A 1 80 ? 6.144 -7.388 -2.472 1.00 43.41 80 SER A C 1
ATOM 670 O O . SER A 1 80 ? 6.915 -8.269 -2.097 1.00 43.41 80 SER A O 1
ATOM 672 N N . THR A 1 81 ? 6.398 -6.642 -3.549 1.00 49.22 81 THR A N 1
ATOM 673 C CA . THR A 1 81 ? 7.730 -6.570 -4.154 1.00 49.22 81 THR A CA 1
ATOM 674 C C . THR A 1 81 ? 8.725 -6.249 -3.042 1.00 49.22 81 THR A C 1
ATOM 676 O O . THR A 1 81 ? 8.613 -5.196 -2.416 1.00 49.22 81 THR A O 1
ATOM 679 N N . SER A 1 82 ? 9.656 -7.165 -2.769 1.00 46.78 82 SER A N 1
ATOM 680 C CA . SER A 1 82 ? 10.741 -6.951 -1.810 1.00 46.78 82 SER A CA 1
ATOM 681 C C . SER A 1 82 ? 11.448 -5.640 -2.154 1.00 46.78 82 SER A C 1
ATOM 683 O O . SER A 1 82 ? 12.106 -5.529 -3.190 1.00 46.78 82 SER A O 1
ATOM 685 N N . VAL A 1 83 ? 11.247 -4.613 -1.328 1.00 49.75 83 VAL A N 1
ATOM 686 C CA . VAL A 1 83 ? 12.010 -3.371 -1.421 1.00 49.75 83 VAL A CA 1
ATOM 687 C C . VAL A 1 83 ? 13.278 -3.610 -0.624 1.00 49.75 83 VAL A C 1
A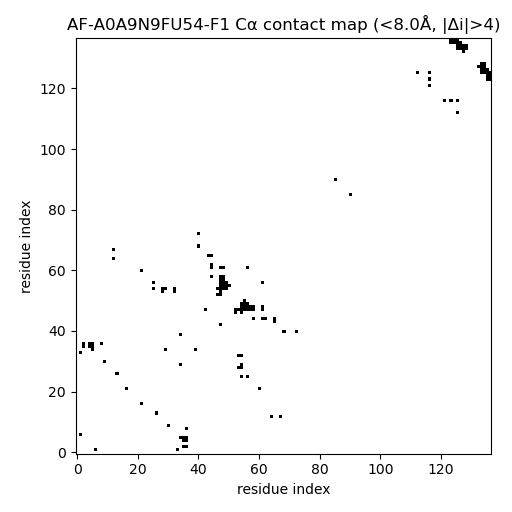TOM 689 O O . VAL A 1 83 ? 13.319 -3.408 0.587 1.00 49.75 83 VAL A O 1
ATOM 692 N N . GLU A 1 84 ? 14.304 -4.101 -1.308 1.00 56.44 84 GLU A N 1
ATOM 693 C CA . GLU A 1 84 ? 15.633 -4.226 -0.728 1.00 56.44 84 GLU A CA 1
ATOM 694 C C . GLU A 1 84 ? 16.146 -2.812 -0.417 1.00 56.44 84 GLU A C 1
ATOM 696 O O . GLU A 1 84 ? 16.289 -1.967 -1.307 1.00 56.44 84 GLU A O 1
ATOM 701 N N . VAL A 1 85 ? 16.344 -2.509 0.868 1.00 59.50 85 VAL A N 1
ATOM 702 C CA . VAL A 1 85 ? 16.873 -1.213 1.306 1.00 59.50 85 VAL A CA 1
ATOM 703 C C . VAL A 1 85 ? 18.361 -1.194 0.984 1.00 59.50 85 VAL A C 1
ATOM 705 O O . VAL A 1 85 ? 19.191 -1.630 1.776 1.00 59.50 85 VAL A O 1
ATOM 708 N N . VAL A 1 86 ? 18.691 -0.712 -0.209 1.00 68.19 86 VAL A N 1
ATOM 709 C CA . VAL A 1 86 ? 20.078 -0.555 -0.647 1.00 68.19 86 VAL A CA 1
ATOM 710 C C . VAL A 1 86 ? 20.712 0.603 0.120 1.00 68.19 86 VAL A C 1
ATOM 712 O O . VAL A 1 86 ? 20.108 1.671 0.273 1.00 68.19 86 VAL A O 1
ATOM 715 N N . THR A 1 87 ? 21.938 0.425 0.608 1.00 75.56 87 THR A N 1
ATOM 716 C CA . THR A 1 87 ? 22.637 1.510 1.302 1.00 75.56 87 THR A CA 1
ATOM 717 C C . THR A 1 87 ? 22.912 2.673 0.344 1.00 75.56 87 THR A C 1
ATOM 719 O O . THR A 1 87 ? 23.078 2.495 -0.866 1.00 75.56 87 THR A O 1
ATOM 722 N N . ALA A 1 88 ? 23.037 3.892 0.880 1.00 77.81 88 ALA A N 1
ATOM 723 C CA . ALA A 1 88 ? 23.413 5.057 0.075 1.00 77.81 88 ALA A CA 1
ATOM 724 C C . ALA A 1 88 ? 24.740 4.837 -0.683 1.00 77.81 88 ALA A C 1
ATOM 726 O O . ALA A 1 88 ? 24.920 5.343 -1.790 1.00 77.81 88 ALA A O 1
ATOM 727 N N . PHE A 1 89 ? 25.660 4.056 -0.108 1.00 79.44 89 PHE A N 1
ATOM 728 C CA . PHE A 1 89 ? 26.926 3.687 -0.736 1.00 79.44 89 PHE A CA 1
ATOM 729 C C . PHE A 1 89 ? 26.725 2.815 -1.982 1.00 79.44 89 PHE A C 1
ATOM 731 O O . PHE A 1 89 ? 27.251 3.128 -3.049 1.00 79.44 89 PHE A O 1
ATOM 738 N N . GLU A 1 90 ? 25.933 1.752 -1.869 1.00 82.12 90 GLU A N 1
ATOM 739 C CA . GLU A 1 90 ? 25.629 0.843 -2.977 1.00 82.12 90 GLU A CA 1
ATOM 740 C C . GLU A 1 90 ? 24.835 1.536 -4.087 1.00 82.12 90 GLU A C 1
ATOM 742 O O . GLU A 1 90 ? 25.150 1.356 -5.264 1.00 82.12 90 GLU A O 1
ATOM 747 N N . PHE A 1 91 ? 23.878 2.400 -3.729 1.00 85.25 91 PHE A N 1
ATOM 748 C CA . PHE A 1 91 ? 23.155 3.222 -4.700 1.00 85.25 91 PHE A CA 1
ATOM 749 C C . PHE A 1 91 ? 24.100 4.150 -5.474 1.00 85.25 91 PHE A C 1
ATOM 751 O O . PHE A 1 91 ? 24.036 4.221 -6.702 1.00 85.25 91 PHE A O 1
ATOM 758 N N . ASN A 1 92 ? 25.016 4.832 -4.778 1.00 86.06 92 ASN A N 1
ATOM 759 C CA . ASN A 1 92 ? 26.002 5.699 -5.425 1.00 86.06 92 ASN A CA 1
ATOM 760 C C . ASN A 1 92 ? 26.936 4.900 -6.343 1.00 86.06 92 ASN A C 1
ATOM 762 O O . ASN A 1 92 ? 27.157 5.305 -7.480 1.00 86.06 92 ASN A O 1
ATOM 766 N N . LYS A 1 93 ? 27.408 3.726 -5.906 1.00 90.44 93 LYS A N 1
ATOM 767 C CA . LYS A 1 93 ? 28.235 2.834 -6.730 1.00 90.44 93 LYS A CA 1
ATOM 768 C C . LYS A 1 93 ? 27.506 2.390 -8.003 1.00 90.44 93 LYS A C 1
ATOM 770 O O . LYS A 1 93 ? 28.092 2.392 -9.085 1.00 90.44 93 LYS A O 1
ATOM 775 N N . LEU A 1 94 ? 26.227 2.032 -7.887 1.00 89.31 94 LEU A N 1
ATOM 776 C CA . LEU A 1 94 ? 25.385 1.651 -9.019 1.00 89.31 94 LEU A CA 1
ATOM 777 C C . LEU A 1 94 ? 25.194 2.828 -9.987 1.00 89.31 94 LEU A C 1
ATOM 779 O O . LEU A 1 94 ? 25.418 2.679 -11.187 1.00 89.31 94 LEU A O 1
ATOM 783 N N . ARG A 1 95 ? 24.852 4.013 -9.467 1.00 89.69 95 ARG A N 1
ATOM 784 C CA . ARG A 1 95 ? 24.713 5.246 -10.255 1.00 89.69 95 ARG A CA 1
ATOM 785 C C . ARG A 1 95 ? 25.993 5.575 -11.022 1.00 89.69 95 ARG A C 1
ATOM 787 O O . ARG A 1 95 ? 25.930 5.866 -12.215 1.00 89.69 95 ARG A O 1
ATOM 794 N N . ASP A 1 96 ? 27.140 5.527 -10.355 1.00 94.00 96 ASP A N 1
ATOM 795 C CA . ASP A 1 96 ? 28.424 5.897 -10.950 1.00 94.00 96 ASP A CA 1
ATOM 796 C C . ASP A 1 96 ? 28.828 4.902 -12.055 1.00 94.00 96 ASP A C 1
ATOM 798 O O . ASP A 1 96 ? 29.312 5.311 -13.114 1.00 94.00 96 ASP A O 1
ATOM 802 N N . ASN A 1 97 ? 28.532 3.608 -11.869 1.00 95.12 97 ASN A N 1
ATOM 803 C CA . ASN A 1 97 ? 28.693 2.595 -12.915 1.00 95.12 97 ASN A CA 1
ATOM 804 C C . ASN A 1 97 ? 27.823 2.898 -14.143 1.00 95.12 97 ASN A C 1
ATOM 806 O O . ASN A 1 97 ? 28.340 2.915 -15.260 1.00 95.12 97 ASN A O 1
ATOM 810 N N . TYR A 1 98 ? 26.535 3.203 -13.951 1.00 92.56 98 TYR A N 1
ATOM 811 C CA . TYR A 1 98 ? 25.646 3.573 -15.058 1.00 92.56 98 TYR A CA 1
ATOM 812 C C . TYR A 1 98 ? 26.144 4.811 -15.811 1.00 92.56 98 TYR A C 1
ATOM 814 O O . TYR A 1 98 ? 26.166 4.821 -17.042 1.00 92.56 98 TYR A O 1
ATOM 822 N N . GLN A 1 99 ? 26.601 5.842 -15.096 1.00 92.62 99 GLN A N 1
ATOM 823 C CA . GLN A 1 99 ? 27.160 7.042 -15.723 1.00 92.62 99 GLN A CA 1
ATOM 824 C C . GLN A 1 99 ? 28.427 6.745 -16.530 1.00 92.62 99 GLN A C 1
ATOM 826 O O . GLN A 1 99 ? 28.627 7.334 -17.595 1.00 92.62 99 GLN A O 1
ATOM 831 N N . LYS A 1 100 ? 29.281 5.835 -16.049 1.00 94.88 100 LYS A N 1
ATOM 832 C CA . LYS A 1 100 ? 30.479 5.407 -16.774 1.00 94.88 100 LYS A CA 1
ATOM 833 C C . LYS A 1 100 ? 30.110 4.704 -18.081 1.00 94.88 100 LYS A C 1
ATOM 835 O O . LYS A 1 100 ? 30.618 5.096 -19.130 1.00 94.88 100 LYS A O 1
ATOM 840 N N . THR A 1 101 ? 29.184 3.746 -18.033 1.00 94.25 101 THR A N 1
ATOM 841 C CA . THR A 1 101 ? 28.704 3.028 -19.223 1.00 94.25 101 THR A CA 1
ATOM 842 C C . THR A 1 101 ? 28.058 3.972 -20.238 1.00 94.25 101 THR A C 1
ATOM 844 O O . THR A 1 101 ? 28.350 3.884 -21.426 1.00 94.25 101 THR A O 1
ATOM 847 N N . LEU A 1 102 ? 27.240 4.931 -19.789 1.00 92.06 102 LEU A N 1
ATOM 848 C CA . LEU A 1 102 ? 26.627 5.925 -20.678 1.00 92.06 102 LEU A CA 1
ATOM 849 C C . LEU A 1 102 ? 27.670 6.793 -21.393 1.00 92.06 102 LEU A C 1
ATOM 851 O O . LEU A 1 102 ? 27.563 7.019 -22.597 1.00 92.06 102 LEU A O 1
ATOM 855 N N . LYS A 1 103 ? 28.705 7.254 -20.679 1.00 93.38 103 LYS A N 1
ATOM 856 C CA . LYS A 1 103 ? 29.800 8.029 -21.287 1.00 93.38 103 LYS A CA 1
ATOM 857 C C . LYS A 1 103 ? 30.545 7.226 -22.352 1.00 93.38 103 LYS A C 1
ATOM 859 O O . LYS A 1 103 ? 30.884 7.775 -23.398 1.00 93.38 103 LYS A O 1
ATOM 864 N N . GLU A 1 104 ? 30.795 5.948 -22.091 1.00 94.94 104 GLU A N 1
ATOM 865 C CA . GLU A 1 104 ? 31.480 5.058 -23.028 1.00 94.94 104 GLU A CA 1
ATOM 866 C C . GLU 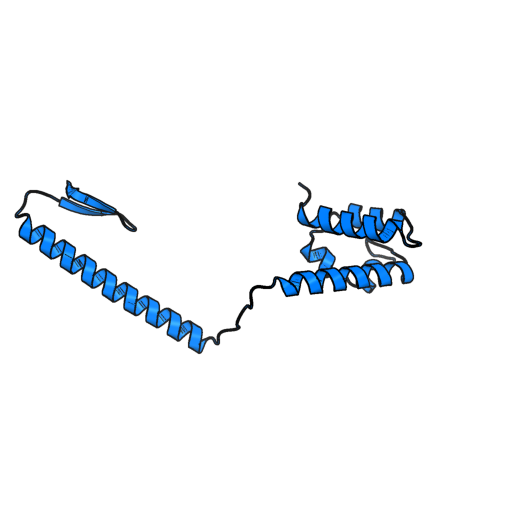A 1 104 ? 30.635 4.787 -24.278 1.00 94.94 104 GLU A C 1
ATOM 868 O O . GLU A 1 104 ? 31.124 4.948 -25.396 1.00 94.94 104 GLU A O 1
ATOM 873 N N . ASN A 1 105 ? 29.339 4.519 -24.107 1.00 92.56 105 ASN A N 1
ATOM 874 C CA . ASN A 1 105 ? 28.404 4.359 -25.221 1.00 92.56 105 ASN A CA 1
ATOM 875 C C . ASN A 1 105 ? 28.325 5.622 -26.089 1.00 92.56 105 ASN A C 1
ATOM 877 O O . ASN A 1 105 ? 28.435 5.532 -27.310 1.00 92.56 105 ASN A O 1
ATOM 881 N N . ASN A 1 106 ? 28.219 6.805 -25.476 1.00 92.06 106 ASN A N 1
ATOM 882 C CA . ASN A 1 106 ? 28.188 8.073 -26.212 1.00 92.06 106 ASN A CA 1
ATOM 883 C C . ASN A 1 106 ? 29.481 8.316 -26.998 1.00 92.06 106 ASN A C 1
ATOM 885 O O . ASN A 1 106 ? 29.442 8.805 -28.129 1.00 92.06 106 ASN A O 1
ATOM 889 N N . ARG A 1 107 ? 30.634 7.945 -26.429 1.00 92.38 107 ARG A N 1
ATOM 890 C CA . ARG A 1 107 ? 31.917 8.019 -27.135 1.00 92.38 107 ARG A CA 1
ATOM 891 C C . ARG A 1 107 ? 31.937 7.088 -28.348 1.00 92.38 107 ARG A C 1
ATOM 893 O O . ARG A 1 107 ? 32.356 7.517 -29.421 1.00 92.38 107 ARG A O 1
ATOM 900 N N . ASN A 1 108 ? 31.461 5.855 -28.196 1.00 93.75 108 ASN A N 1
ATOM 901 C CA . ASN A 1 108 ? 31.398 4.884 -29.288 1.00 93.75 108 ASN A CA 1
ATOM 902 C C . ASN A 1 108 ? 30.475 5.362 -30.417 1.00 93.75 108 ASN A C 1
ATOM 904 O O . ASN A 1 108 ? 30.883 5.345 -31.576 1.00 93.75 108 ASN A O 1
ATOM 908 N N . ILE A 1 109 ? 29.290 5.881 -30.082 1.00 90.88 109 ILE A N 1
ATOM 909 C CA . ILE A 1 109 ? 28.351 6.459 -31.058 1.00 90.88 109 ILE A CA 1
ATOM 910 C C . ILE A 1 109 ? 29.004 7.621 -31.815 1.00 90.88 109 ILE A C 1
ATOM 912 O O . ILE A 1 109 ? 28.949 7.666 -33.041 1.00 90.88 109 ILE A O 1
ATOM 916 N N . SER A 1 110 ? 29.668 8.539 -31.108 1.00 88.06 110 SER A N 1
ATOM 917 C CA . SER A 1 110 ? 30.341 9.686 -31.731 1.00 88.06 110 SER A CA 1
ATOM 918 C C . SER A 1 110 ? 31.453 9.263 -32.701 1.00 88.06 110 SER A C 1
ATOM 920 O O . SER A 1 110 ? 31.568 9.806 -33.805 1.00 88.06 110 SER A O 1
ATOM 922 N N . ASN A 1 111 ? 32.240 8.249 -32.327 1.00 90.56 111 ASN A N 1
ATOM 923 C CA . ASN A 1 111 ? 33.273 7.687 -33.195 1.00 90.56 111 ASN A CA 1
ATOM 924 C C . ASN A 1 111 ? 32.663 7.067 -34.459 1.00 90.56 111 ASN A C 1
ATOM 926 O O . ASN A 1 111 ? 33.104 7.388 -35.561 1.00 90.56 111 ASN A O 1
ATOM 930 N N . MET A 1 112 ? 31.615 6.249 -34.312 1.00 87.69 112 MET A N 1
ATOM 931 C CA . MET A 1 112 ? 30.916 5.632 -35.445 1.00 87.69 112 MET A CA 1
ATOM 932 C C . MET A 1 112 ? 30.314 6.681 -36.384 1.00 87.69 112 MET A C 1
ATOM 934 O O . MET A 1 112 ? 30.460 6.581 -37.598 1.00 87.69 112 MET A O 1
ATOM 938 N N . LEU A 1 113 ? 29.683 7.726 -35.840 1.00 86.12 113 LEU A N 1
ATOM 939 C CA . LEU A 1 113 ? 29.138 8.829 -36.637 1.00 86.12 113 LEU A CA 1
ATOM 940 C C . LEU A 1 113 ? 30.229 9.571 -37.412 1.00 86.12 113 LEU A C 1
ATOM 942 O O . LEU A 1 113 ? 30.023 9.952 -38.563 1.00 86.12 113 LEU A O 1
ATOM 946 N N . SER A 1 114 ? 31.391 9.769 -36.792 1.00 83.62 114 SER A N 1
ATOM 947 C CA . SER A 1 114 ? 32.542 10.392 -37.447 1.00 83.62 114 SER A CA 1
ATOM 948 C C . SER A 1 114 ? 33.082 9.521 -38.583 1.00 83.62 114 SER A C 1
ATOM 950 O O . SER A 1 114 ? 33.446 10.041 -39.635 1.00 83.62 114 SER A O 1
ATOM 952 N N . GLU A 1 115 ? 33.103 8.201 -38.403 1.00 85.12 115 GLU A N 1
ATOM 953 C CA . GLU A 1 115 ? 33.528 7.245 -39.427 1.00 85.12 115 GLU A CA 1
ATOM 954 C C . GLU A 1 115 ? 32.541 7.176 -40.601 1.00 85.12 115 GLU A C 1
ATOM 956 O O . GLU A 1 115 ? 32.968 7.276 -41.748 1.00 85.12 115 GLU A O 1
ATOM 961 N N . ILE A 1 116 ? 31.229 7.144 -40.336 1.00 81.38 116 ILE A N 1
ATOM 962 C CA . ILE A 1 116 ? 30.184 7.229 -41.372 1.00 81.38 116 ILE A CA 1
ATOM 963 C C . ILE A 1 116 ? 30.341 8.512 -42.197 1.00 81.38 116 ILE A C 1
ATOM 965 O O . ILE A 1 116 ? 30.352 8.452 -43.424 1.00 81.38 116 ILE A O 1
ATOM 969 N N . LYS A 1 117 ? 30.527 9.668 -41.540 1.00 77.25 117 LYS A N 1
ATOM 970 C CA . LYS A 1 117 ? 30.742 10.955 -42.227 1.00 77.25 117 LYS A CA 1
ATOM 971 C C . LYS A 1 117 ? 31.984 10.947 -43.117 1.00 77.25 117 LYS A C 1
ATOM 973 O O . LYS A 1 117 ? 31.966 11.558 -44.178 1.00 77.25 117 LYS A O 1
ATOM 978 N N . ARG A 1 118 ? 33.054 10.266 -42.692 1.00 78.69 118 ARG A N 1
ATOM 979 C CA . ARG A 1 118 ? 34.278 10.114 -43.493 1.00 78.69 118 ARG A CA 1
ATOM 980 C C . ARG A 1 118 ? 34.075 9.202 -44.699 1.00 78.69 118 ARG A C 1
ATOM 982 O O . ARG A 1 118 ? 34.588 9.517 -45.761 1.00 78.69 118 ARG A O 1
ATOM 989 N N . LEU A 1 119 ? 33.362 8.088 -44.533 1.00 76.19 119 LEU A N 1
ATOM 990 C CA . LEU A 1 119 ? 33.121 7.119 -45.609 1.00 76.19 119 LEU A CA 1
ATOM 991 C C . LEU A 1 119 ? 32.170 7.650 -46.691 1.00 76.19 119 LEU A C 1
ATOM 993 O O . LEU A 1 119 ? 32.241 7.197 -47.827 1.00 76.19 119 LEU A O 1
ATOM 997 N N . HIS A 1 120 ? 31.305 8.607 -46.351 1.00 66.75 120 HIS A N 1
ATOM 998 C CA . HIS A 1 120 ? 30.304 9.178 -47.256 1.00 66.75 120 HIS A CA 1
ATOM 999 C C . HIS A 1 120 ? 30.703 10.520 -47.898 1.00 66.75 120 HIS A C 1
ATOM 1001 O O . HIS A 1 120 ? 29.802 11.242 -48.314 1.00 66.75 120 HIS A O 1
ATOM 1007 N N . GLU A 1 121 ? 32.005 10.855 -47.950 1.00 63.50 121 GLU A N 1
ATOM 1008 C CA . GLU A 1 121 ? 32.609 12.052 -48.585 1.00 63.50 121 GLU A CA 1
ATOM 1009 C C . GLU A 1 121 ? 31.601 13.087 -49.146 1.00 63.50 121 GLU A C 1
ATOM 1011 O O . GLU A 1 121 ? 31.443 13.252 -50.349 1.00 63.50 121 GLU A O 1
ATOM 1016 N N . GLY A 1 122 ? 30.915 13.810 -48.252 1.00 55.53 122 GLY A N 1
ATOM 1017 C CA . GLY A 1 122 ? 30.214 15.057 -48.576 1.00 55.53 122 GLY A CA 1
ATOM 1018 C C . GLY A 1 122 ? 28.765 15.019 -49.084 1.00 55.53 122 GLY A C 1
ATOM 1019 O O . GLY A 1 122 ? 28.240 16.110 -49.290 1.00 55.53 122 GLY A O 1
ATOM 1020 N N . GLU A 1 123 ? 28.082 13.879 -49.244 1.00 50.88 123 GLU A N 1
ATOM 1021 C CA . GLU A 1 123 ? 26.707 13.898 -49.807 1.00 50.88 123 GLU A CA 1
ATOM 1022 C C . GLU A 1 123 ? 25.551 13.824 -48.799 1.00 50.88 123 GLU A C 1
ATOM 1024 O O . GLU A 1 123 ? 24.419 14.093 -49.190 1.00 50.88 123 GLU A O 1
ATOM 1029 N N . TYR A 1 124 ? 25.804 13.545 -47.512 1.00 54.19 124 TYR A N 1
ATOM 1030 C CA . TYR A 1 124 ? 24.725 13.444 -46.518 1.00 54.19 124 TYR A CA 1
ATOM 1031 C C . TYR A 1 124 ? 25.047 14.122 -45.182 1.00 54.19 124 TYR A C 1
ATOM 1033 O O . TYR A 1 124 ? 26.130 13.944 -44.611 1.00 54.19 124 TYR A O 1
ATOM 1041 N N . SER A 1 125 ? 24.082 14.869 -44.636 1.00 54.41 125 SER A N 1
ATOM 1042 C CA . SER A 1 125 ? 24.157 15.436 -43.286 1.00 54.41 125 SER A CA 1
ATOM 1043 C C . SER A 1 125 ? 23.470 14.506 -42.281 1.00 54.41 125 SER A C 1
ATOM 1045 O O . SER A 1 125 ? 22.286 14.197 -42.379 1.00 54.41 125 SER A O 1
ATOM 1047 N N . VAL A 1 126 ? 24.240 14.028 -41.294 1.00 53.03 126 VAL A N 1
ATOM 1048 C CA . VAL A 1 126 ? 23.732 13.162 -40.217 1.00 53.03 126 VAL A CA 1
ATOM 1049 C C . VAL A 1 126 ? 23.517 13.984 -38.951 1.00 53.03 126 VAL A C 1
ATOM 1051 O O . VAL A 1 126 ? 24.486 14.428 -38.320 1.00 53.03 126 VAL A O 1
ATOM 1054 N N . GLU A 1 127 ? 22.248 14.159 -38.584 1.00 56.28 127 GLU A N 1
ATOM 1055 C CA . GLU A 1 127 ? 21.811 14.785 -37.335 1.00 56.28 127 GLU A CA 1
ATOM 1056 C C . GLU A 1 127 ? 21.412 13.718 -36.303 1.00 56.28 127 GLU A C 1
ATOM 1058 O O . GLU A 1 127 ? 20.703 12.756 -36.611 1.00 56.28 127 GLU A O 1
ATOM 1063 N N . LEU A 1 128 ? 21.878 13.901 -35.063 1.00 50.25 128 LEU A N 1
ATOM 1064 C CA . LEU A 1 128 ? 21.422 13.149 -33.894 1.00 50.25 128 LEU A CA 1
ATOM 1065 C C . LEU A 1 128 ? 20.122 13.786 -33.398 1.00 50.25 128 LEU A C 1
ATOM 1067 O O . LEU A 1 128 ? 20.149 14.894 -32.864 1.00 50.25 128 LEU A O 1
ATOM 1071 N N . LEU A 1 129 ? 19.000 13.086 -33.563 1.00 55.72 129 LEU A N 1
ATOM 1072 C CA . LEU A 1 129 ? 17.737 13.461 -32.935 1.00 55.72 129 LEU A CA 1
ATOM 1073 C C . LEU A 1 129 ? 17.555 12.640 -31.658 1.00 55.72 129 LEU A C 1
ATOM 1075 O O . LEU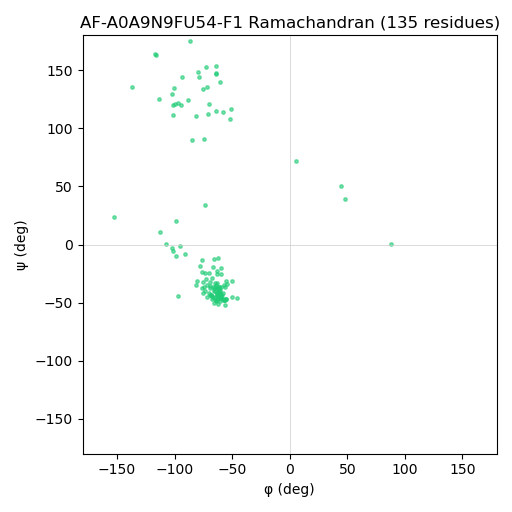 A 1 129 ? 17.548 11.404 -31.680 1.00 55.72 129 LEU A O 1
ATOM 1079 N N . ASP A 1 130 ? 17.413 13.347 -30.540 1.00 52.78 130 ASP A N 1
ATOM 1080 C CA . ASP A 1 130 ? 17.217 12.736 -29.229 1.00 52.78 130 ASP A CA 1
ATOM 1081 C C . ASP A 1 130 ? 15.925 11.881 -29.185 1.00 52.78 130 ASP A C 1
ATOM 1083 O O . ASP A 1 130 ? 14.893 12.312 -29.711 1.00 52.78 130 ASP A O 1
ATOM 1087 N N . PRO A 1 131 ? 15.921 10.695 -28.533 1.00 49.94 131 PRO A N 1
ATOM 1088 C CA . PRO A 1 131 ? 17.064 10.040 -27.904 1.00 49.94 131 PRO A CA 1
ATOM 1089 C C . PRO A 1 131 ? 17.679 8.886 -28.720 1.00 49.94 131 PRO A C 1
ATOM 1091 O O . PRO A 1 131 ? 18.700 8.369 -28.287 1.00 49.94 131 PRO A O 1
ATOM 1094 N N . TYR A 1 132 ? 17.119 8.457 -29.866 1.00 50.38 132 TYR A N 1
ATOM 1095 C CA . TYR A 1 132 ? 17.636 7.278 -30.603 1.00 50.38 132 TYR A CA 1
ATOM 1096 C C . TYR A 1 132 ? 17.389 7.269 -32.123 1.00 50.38 132 TYR A C 1
ATOM 1098 O O . TYR A 1 132 ? 17.376 6.196 -32.727 1.00 50.38 132 TYR A O 1
ATOM 1106 N N . TYR A 1 133 ? 17.187 8.419 -32.771 1.00 46.44 133 TYR A N 1
ATOM 1107 C CA . TYR A 1 133 ? 16.946 8.444 -34.218 1.00 46.44 133 TYR A CA 1
ATOM 1108 C C . TYR A 1 133 ? 18.092 9.120 -34.964 1.00 46.44 133 TYR A C 1
ATOM 1110 O O . TYR A 1 133 ? 18.458 10.262 -34.693 1.00 46.44 133 TYR A O 1
ATOM 1118 N N . VAL A 1 134 ? 18.645 8.392 -35.933 1.00 48.47 134 VAL A N 1
ATOM 1119 C CA . VAL A 1 134 ? 19.616 8.912 -36.896 1.00 48.47 134 VAL A CA 1
ATOM 1120 C C . VAL A 1 134 ? 18.872 9.166 -38.201 1.00 48.47 134 VAL A C 1
ATOM 1122 O O . VAL A 1 134 ? 18.296 8.238 -38.770 1.00 48.47 134 VAL A O 1
ATOM 1125 N N . ARG A 1 135 ? 18.863 10.418 -38.669 1.00 48.62 135 ARG A N 1
ATOM 1126 C CA . ARG A 1 135 ? 18.325 10.775 -39.988 1.00 48.62 135 ARG A CA 1
ATOM 1127 C C . ARG A 1 135 ? 19.482 10.988 -40.960 1.00 48.62 135 ARG A C 1
ATOM 1129 O O . ARG A 1 135 ? 20.412 11.724 -40.647 1.00 48.62 135 ARG A O 1
ATOM 1136 N N . ILE A 1 136 ? 19.400 10.338 -42.117 1.00 56.47 136 ILE A N 1
ATOM 1137 C CA . ILE A 1 136 ? 20.289 10.562 -43.262 1.00 56.47 136 ILE A CA 1
ATOM 1138 C C . ILE A 1 136 ? 19.517 11.473 -44.226 1.00 56.47 136 ILE A C 1
ATOM 1140 O O . ILE A 1 136 ? 18.393 11.126 -44.601 1.00 56.47 136 ILE A O 1
ATOM 1144 N N . ILE A 1 137 ? 20.066 12.651 -44.536 1.00 54.91 137 ILE A N 1
ATOM 1145 C CA . ILE A 1 137 ? 19.495 13.658 -45.451 1.00 54.91 137 ILE A CA 1
ATOM 1146 C C . ILE A 1 137 ? 20.466 13.878 -46.588 1.00 54.91 137 ILE A C 1
ATOM 1148 O O . ILE A 1 137 ? 21.651 14.104 -46.253 1.00 54.91 137 ILE A O 1
#